Protein AF-A0AAC9VBQ7-F1 (afdb_monomer_lite)

Radius of gyration: 10.87 Å; chains: 1; bounding box: 23×21×28 Å

Structure (mmCIF, N/CA/C/O backbone):
data_AF-A0AAC9VBQ7-F1
#
_entry.id   AF-A0AAC9VBQ7-F1
#
loop_
_atom_site.group_PDB
_atom_site.id
_atom_site.type_symbol
_atom_site.label_atom_id
_atom_site.label_alt_id
_atom_site.label_comp_id
_atom_site.label_asym_id
_atom_site.label_entity_id
_atom_site.label_seq_id
_atom_site.pdbx_PDB_ins_code
_atom_site.Cartn_x
_atom_site.Cartn_y
_atom_site.Cartn_z
_atom_site.occupancy
_atom_site.B_iso_or_equiv
_atom_site.auth_seq_id
_atom_site.auth_comp_id
_atom_site.auth_asym_id
_atom_site.auth_atom_id
_atom_site.pdbx_PDB_model_num
ATOM 1 N N . MET A 1 1 ? 10.784 -0.323 -5.901 1.00 61.09 1 MET A N 1
ATOM 2 C CA . MET A 1 1 ? 10.211 -0.465 -4.546 1.00 61.09 1 MET A CA 1
ATOM 3 C C . MET A 1 1 ? 11.088 -1.398 -3.735 1.00 61.09 1 MET A C 1
ATOM 5 O O . MET A 1 1 ? 11.409 -2.477 -4.224 1.00 61.09 1 MET A O 1
ATOM 9 N N . ARG A 1 2 ? 11.530 -0.989 -2.544 1.00 69.06 2 ARG A N 1
ATOM 10 C CA . ARG A 1 2 ? 12.368 -1.833 -1.679 1.00 69.06 2 ARG A CA 1
ATOM 11 C C . ARG A 1 2 ? 11.505 -2.486 -0.593 1.00 69.06 2 ARG A C 1
ATOM 13 O O . ARG A 1 2 ? 10.934 -1.810 0.253 1.00 69.06 2 ARG A O 1
ATOM 20 N N . LEU A 1 3 ? 11.438 -3.820 -0.582 1.00 69.06 3 LEU A N 1
ATOM 21 C CA . LEU A 1 3 ? 10.635 -4.561 0.407 1.00 69.06 3 LEU A CA 1
ATOM 22 C C . LEU A 1 3 ? 11.082 -4.269 1.850 1.00 69.06 3 LEU A C 1
ATOM 24 O O . LEU A 1 3 ? 10.254 -4.072 2.731 1.00 69.06 3 LEU A O 1
ATOM 28 N N . LYS A 1 4 ? 12.394 -4.139 2.082 1.00 70.38 4 LYS A N 1
ATOM 29 C CA . LYS A 1 4 ? 12.956 -3.867 3.415 1.00 70.38 4 LYS A CA 1
ATOM 30 C C . LYS A 1 4 ? 12.550 -2.508 4.007 1.00 70.38 4 LYS A C 1
ATOM 32 O O . LYS A 1 4 ? 12.587 -2.367 5.222 1.00 70.38 4 LYS A O 1
ATOM 37 N N . THR A 1 5 ? 12.182 -1.517 3.188 1.00 77.19 5 THR A N 1
ATOM 38 C CA . THR A 1 5 ? 11.803 -0.170 3.660 1.00 77.19 5 THR A CA 1
ATOM 39 C C . THR A 1 5 ? 10.296 0.002 3.794 1.00 77.19 5 THR A C 1
ATOM 41 O O . THR A 1 5 ? 9.843 0.650 4.734 1.00 77.19 5 THR A O 1
ATOM 44 N N . ILE A 1 6 ? 9.510 -0.593 2.894 1.00 75.81 6 ILE A N 1
ATOM 45 C CA . ILE A 1 6 ? 8.047 -0.470 2.915 1.00 75.81 6 ILE A CA 1
ATOM 46 C C . ILE A 1 6 ? 7.407 -1.294 4.043 1.00 75.81 6 ILE A C 1
ATOM 48 O O . ILE A 1 6 ? 6.471 -0.819 4.675 1.00 75.81 6 ILE A O 1
ATOM 52 N N . ILE A 1 7 ? 7.930 -2.489 4.348 1.00 78.25 7 ILE A N 1
ATOM 53 C CA . ILE A 1 7 ? 7.390 -3.374 5.397 1.00 78.25 7 ILE A CA 1
ATOM 54 C C . ILE A 1 7 ? 7.351 -2.681 6.768 1.00 78.25 7 ILE A C 1
ATOM 56 O O . ILE A 1 7 ? 6.266 -2.600 7.338 1.00 78.25 7 ILE A O 1
ATOM 60 N N . PRO A 1 8 ? 8.459 -2.117 7.296 1.00 82.88 8 PRO A N 1
ATOM 61 C CA . PRO A 1 8 ? 8.416 -1.447 8.594 1.00 82.88 8 PRO A CA 1
ATOM 62 C C . PRO A 1 8 ? 7.562 -0.172 8.570 1.00 82.88 8 PRO A C 1
ATOM 64 O O . PRO A 1 8 ? 6.972 0.176 9.588 1.00 82.88 8 PRO A O 1
ATOM 67 N N . LYS A 1 9 ? 7.456 0.530 7.428 1.00 80.56 9 LYS A N 1
ATOM 68 C CA . LYS A 1 9 ? 6.534 1.672 7.284 1.00 80.56 9 LYS A CA 1
ATOM 69 C C . LYS A 1 9 ? 5.0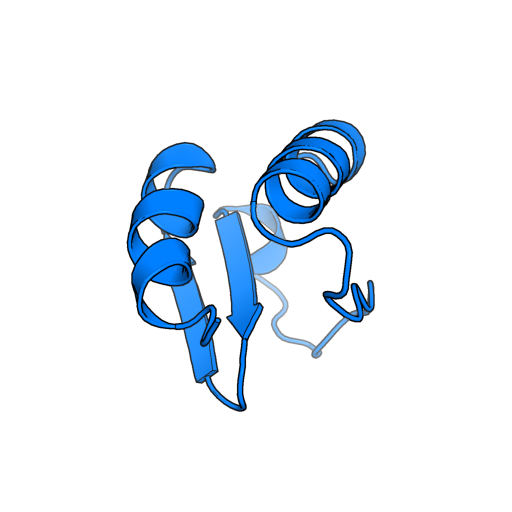69 1.220 7.380 1.00 80.56 9 LYS A C 1
ATOM 71 O O . LYS A 1 9 ? 4.292 1.872 8.065 1.00 80.56 9 LYS A O 1
ATOM 76 N N . LEU A 1 10 ? 4.708 0.106 6.738 1.00 77.62 10 LEU A N 1
ATOM 77 C CA . LEU A 1 10 ? 3.358 -0.464 6.787 1.00 77.62 10 LEU A CA 1
ATOM 78 C C . LEU A 1 10 ? 3.026 -1.029 8.173 1.00 77.62 10 LEU A C 1
ATOM 80 O O . LEU A 1 10 ? 1.966 -0.713 8.691 1.00 77.62 10 LEU A O 1
ATOM 84 N N . GLN A 1 11 ? 3.945 -1.753 8.818 1.00 79.38 11 GLN A N 1
ATOM 85 C CA . GLN A 1 11 ? 3.760 -2.245 10.194 1.00 79.38 11 GLN A CA 1
ATOM 86 C C . GLN A 1 11 ? 3.594 -1.114 11.216 1.00 79.38 11 GLN A C 1
ATOM 88 O O . GLN A 1 11 ? 2.866 -1.262 12.189 1.00 79.38 11 GLN A O 1
ATOM 93 N N . LYS A 1 12 ? 4.259 0.031 11.013 1.00 81.19 12 LYS A N 1
ATOM 94 C CA . LYS A 1 12 ? 4.051 1.220 11.856 1.00 81.19 12 LYS A CA 1
ATOM 95 C C . LYS A 1 12 ? 2.669 1.844 11.672 1.00 81.19 12 LYS A C 1
ATOM 97 O O . LYS A 1 12 ? 2.168 2.459 12.606 1.00 81.19 12 LYS A O 1
ATOM 102 N N . LEU A 1 13 ? 2.097 1.745 10.473 1.00 76.25 13 LEU A N 1
ATOM 103 C CA . LEU A 1 13 ? 0.757 2.254 10.178 1.00 76.25 13 LEU A CA 1
ATOM 104 C C . LEU A 1 13 ? -0.321 1.305 10.697 1.00 76.25 13 LEU A C 1
ATOM 106 O O . LEU A 1 13 ? -1.328 1.767 11.223 1.00 76.25 13 LEU A O 1
ATOM 110 N N . ASP A 1 14 ? -0.087 0.003 10.563 1.00 75.81 14 ASP A N 1
ATOM 111 C CA . ASP A 1 14 ? -0.963 -1.044 11.060 1.00 75.81 14 ASP A CA 1
ATOM 112 C C . ASP A 1 14 ? -0.134 -2.247 11.548 1.00 75.81 14 ASP A C 1
ATOM 114 O O . ASP A 1 14 ? 0.330 -3.058 10.737 1.00 75.81 14 ASP A O 1
ATOM 118 N N . PRO A 1 15 ? 0.074 -2.381 12.869 1.00 74.75 15 PRO A N 1
ATOM 119 C CA . PRO A 1 15 ? 0.806 -3.507 13.436 1.00 74.75 15 PRO A CA 1
ATOM 120 C C . PRO A 1 15 ? 0.027 -4.829 13.361 1.00 74.75 15 PRO A C 1
ATOM 122 O O . PRO A 1 15 ? 0.629 -5.883 13.554 1.00 74.75 15 PRO A O 1
ATOM 125 N N . ALA A 1 16 ? -1.281 -4.794 13.079 1.00 74.19 16 ALA A N 1
ATOM 126 C CA . ALA A 1 16 ? -2.126 -5.974 12.914 1.00 74.19 16 ALA A CA 1
ATOM 127 C C . ALA A 1 16 ? -2.270 -6.410 11.442 1.00 74.19 16 ALA A C 1
ATOM 129 O O . ALA A 1 16 ? -2.906 -7.428 11.162 1.00 74.19 16 ALA A O 1
ATOM 130 N N . ALA A 1 17 ? -1.676 -5.675 10.493 1.00 73.06 17 ALA A N 1
ATOM 131 C CA . ALA A 1 17 ? -1.784 -5.986 9.074 1.00 73.06 17 ALA A CA 1
ATOM 132 C C . ALA A 1 17 ? -1.071 -7.298 8.698 1.00 73.06 17 ALA A C 1
ATOM 134 O O . ALA A 1 17 ? 0.128 -7.476 8.926 1.00 73.06 17 ALA A O 1
ATOM 135 N N . ASP A 1 18 ? -1.793 -8.186 8.010 1.00 75.06 18 ASP A N 1
ATOM 136 C CA . ASP A 1 18 ? -1.249 -9.410 7.411 1.00 75.06 18 ASP A CA 1
ATOM 137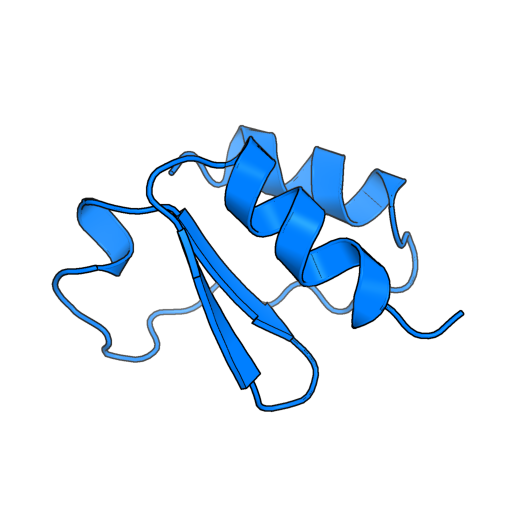 C C . ASP A 1 18 ? -0.455 -9.076 6.133 1.00 75.06 18 ASP A C 1
ATOM 139 O O . ASP A 1 18 ? -0.993 -8.993 5.024 1.00 75.06 18 ASP A O 1
ATOM 143 N N . ILE A 1 19 ? 0.851 -8.829 6.279 1.00 76.94 19 ILE A N 1
ATOM 144 C CA . ILE A 1 19 ? 1.730 -8.482 5.154 1.00 76.94 19 ILE A CA 1
ATOM 145 C C . ILE A 1 19 ? 2.202 -9.758 4.453 1.00 76.94 19 ILE A C 1
ATOM 147 O O . ILE A 1 19 ? 3.176 -10.396 4.853 1.00 76.94 19 ILE A O 1
ATOM 151 N N . LYS A 1 20 ? 1.551 -10.093 3.338 1.00 75.19 20 LYS A N 1
ATOM 152 C CA . LYS A 1 20 ? 1.968 -11.190 2.457 1.00 75.19 20 LYS A CA 1
ATOM 153 C C . LYS A 1 20 ? 2.805 -10.684 1.290 1.00 75.19 20 LYS A C 1
ATOM 155 O O . LYS A 1 20 ? 2.340 -9.907 0.458 1.00 75.19 20 LYS A O 1
ATOM 160 N N . ILE A 1 21 ? 4.039 -11.176 1.203 1.00 74.50 21 ILE A N 1
ATOM 161 C CA . ILE A 1 21 ? 4.948 -10.914 0.084 1.00 74.50 21 ILE A CA 1
ATOM 162 C C . ILE A 1 21 ? 4.810 -12.067 -0.906 1.00 74.50 21 ILE A C 1
ATOM 164 O O . ILE A 1 21 ? 5.069 -13.218 -0.569 1.00 74.50 21 ILE A O 1
ATOM 168 N N . GLY A 1 22 ? 4.412 -11.766 -2.137 1.00 73.50 22 GLY A N 1
ATOM 169 C CA . GLY A 1 22 ? 4.296 -12.774 -3.182 1.00 73.50 2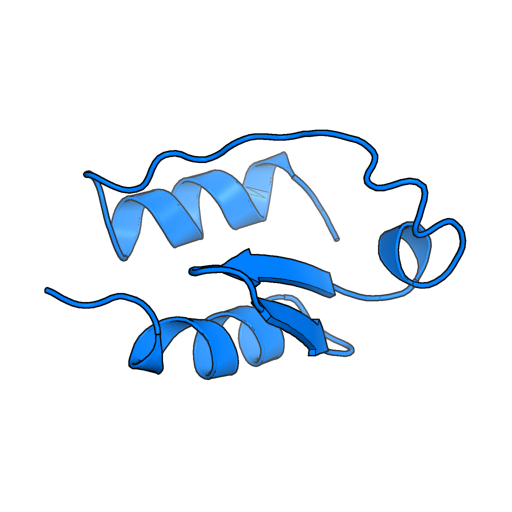2 GLY A CA 1
ATOM 170 C C . GLY A 1 22 ? 4.190 -12.155 -4.566 1.00 73.50 22 GLY A C 1
ATOM 171 O O . GLY A 1 22 ? 3.776 -11.005 -4.723 1.00 73.50 22 GLY A O 1
ATOM 172 N N . CYS A 1 23 ? 4.558 -12.928 -5.584 1.00 69.25 23 CYS A N 1
ATOM 173 C CA . CYS A 1 23 ? 4.337 -12.534 -6.967 1.00 69.25 23 CYS A CA 1
ATOM 174 C C . CYS A 1 23 ? 2.859 -12.742 -7.310 1.00 69.25 23 CYS A C 1
ATOM 176 O O . CYS A 1 23 ? 2.364 -13.865 -7.300 1.00 69.25 23 CYS A O 1
ATOM 178 N N . LYS A 1 24 ? 2.142 -11.665 -7.637 1.00 70.00 24 LYS A N 1
ATOM 179 C CA . LYS A 1 24 ? 0.769 -11.737 -8.168 1.00 70.00 24 LYS A CA 1
ATOM 180 C C . LYS A 1 24 ? 0.734 -11.884 -9.696 1.00 70.00 24 LYS A C 1
ATOM 182 O O . LYS A 1 24 ? -0.246 -11.494 -10.317 1.00 70.00 24 LYS A O 1
ATOM 187 N N . SER A 1 25 ? 1.828 -12.356 -10.303 1.00 66.50 25 SER A N 1
ATOM 188 C CA . SER A 1 25 ? 2.050 -12.374 -11.760 1.00 66.50 25 SER A CA 1
ATOM 189 C C . SER A 1 25 ? 1.827 -11.014 -12.436 1.00 66.50 25 SER A C 1
ATOM 191 O O . SER A 1 25 ? 1.607 -10.928 -13.640 1.00 66.50 25 SER A O 1
ATOM 193 N N . TYR A 1 26 ? 1.922 -9.925 -11.664 1.00 66.75 26 TYR A N 1
ATOM 194 C CA . TYR A 1 26 ? 1.810 -8.552 -12.150 1.00 66.75 26 TYR A CA 1
ATOM 195 C C . TYR A 1 26 ? 3.195 -8.054 -12.590 1.00 66.75 26 TYR A C 1
ATOM 197 O O . TYR A 1 26 ? 3.778 -7.106 -12.051 1.00 66.75 26 TYR A O 1
ATOM 205 N N . CYS A 1 27 ? 3.761 -8.806 -13.535 1.00 57.69 27 CYS A N 1
ATOM 206 C CA . CYS A 1 27 ? 5.111 -8.656 -14.053 1.00 57.69 27 CYS A CA 1
ATOM 207 C C . CYS A 1 27 ? 5.188 -7.372 -14.894 1.00 57.69 27 CYS A C 1
ATOM 209 O O . CYS A 1 27 ? 4.536 -7.254 -15.926 1.00 57.69 27 CYS A O 1
ATOM 211 N N . GLY A 1 28 ? 5.952 -6.382 -14.422 1.00 64.12 28 GLY A N 1
ATOM 212 C CA . GLY A 1 28 ? 6.106 -5.067 -15.060 1.00 64.12 28 GLY A CA 1
ATOM 213 C C . GLY A 1 28 ? 6.012 -3.924 -14.043 1.00 64.12 28 GLY A C 1
ATOM 214 O O . GLY A 1 28 ? 7.045 -3.408 -13.603 1.00 64.12 28 GLY A O 1
ATOM 215 N N . PRO A 1 29 ? 4.804 -3.541 -13.601 1.00 61.94 29 PRO A N 1
ATOM 216 C CA . PRO A 1 29 ? 4.604 -2.512 -12.578 1.00 61.94 29 PRO A CA 1
ATOM 217 C C . PRO A 1 29 ? 5.242 -2.865 -11.225 1.00 61.94 29 PRO A C 1
ATOM 219 O O . PRO A 1 29 ? 5.719 -1.955 -10.557 1.00 61.94 29 PRO A O 1
ATOM 222 N N . CYS A 1 30 ? 5.358 -4.151 -10.867 1.00 58.66 30 CYS A N 1
ATOM 223 C CA . CYS A 1 30 ? 6.032 -4.598 -9.638 1.00 58.66 30 CYS A CA 1
ATOM 224 C C . CYS A 1 30 ? 7.533 -4.231 -9.580 1.00 58.66 30 CYS A C 1
ATOM 226 O O . CYS A 1 30 ? 8.089 -4.079 -8.494 1.00 58.66 30 CYS A O 1
ATOM 228 N N . GLY A 1 31 ? 8.199 -4.094 -10.734 1.00 59.84 31 GLY A N 1
ATOM 229 C CA . GLY A 1 31 ? 9.620 -3.728 -10.810 1.00 59.84 31 GLY A CA 1
ATOM 230 C C . GLY A 1 31 ? 9.858 -2.226 -10.986 1.00 59.84 31 GLY A C 1
ATOM 231 O O . GLY A 1 31 ? 10.857 -1.700 -10.500 1.00 59.84 31 GLY A O 1
ATOM 232 N N . LYS A 1 32 ? 8.934 -1.524 -11.657 1.00 63.75 32 LYS A N 1
ATOM 233 C CA . LYS A 1 32 ? 9.088 -0.105 -12.028 1.00 63.75 32 LYS A CA 1
ATOM 234 C C . LYS A 1 32 ? 8.401 0.880 -11.080 1.00 63.75 32 LYS A C 1
ATOM 236 O O . LYS A 1 32 ? 8.748 2.054 -11.091 1.00 63.75 32 LYS A O 1
ATOM 241 N N . ARG A 1 33 ? 7.400 0.443 -10.313 1.00 69.44 33 ARG A N 1
ATOM 242 C CA . ARG A 1 33 ? 6.535 1.304 -9.494 1.00 69.44 33 ARG A CA 1
ATOM 243 C C . ARG A 1 33 ? 6.290 0.657 -8.137 1.00 69.44 33 ARG A C 1
ATOM 245 O O . ARG A 1 33 ? 6.512 -0.541 -7.963 1.00 69.44 33 ARG A O 1
ATOM 252 N N . ALA A 1 34 ? 5.884 1.452 -7.157 1.00 77.44 34 ALA A N 1
ATOM 253 C CA . ALA A 1 34 ? 5.443 0.899 -5.893 1.00 77.44 34 ALA A CA 1
ATOM 254 C C . ALA A 1 34 ? 4.048 0.281 -6.066 1.00 77.44 34 ALA A C 1
ATOM 256 O O . ALA A 1 34 ? 3.177 0.852 -6.724 1.00 77.44 34 ALA A O 1
ATOM 257 N N . PHE A 1 35 ? 3.856 -0.912 -5.509 1.00 79.75 35 PHE A N 1
ATOM 258 C CA . PHE A 1 35 ? 2.651 -1.713 -5.651 1.00 79.75 35 PHE A CA 1
ATOM 259 C C . PHE A 1 35 ? 2.279 -2.333 -4.301 1.00 79.75 35 PHE A C 1
ATOM 261 O O . PHE A 1 35 ? 3.104 -2.992 -3.669 1.00 79.75 35 PHE A O 1
ATOM 268 N N . VAL A 1 36 ? 1.037 -2.125 -3.867 1.00 82.62 36 VAL A N 1
ATOM 269 C CA . VAL A 1 36 ? 0.463 -2.688 -2.641 1.00 82.62 36 VAL A CA 1
ATOM 270 C C . VAL A 1 36 ? -0.915 -3.252 -2.955 1.00 82.62 36 VAL A C 1
ATOM 272 O O . VAL A 1 36 ? -1.702 -2.654 -3.687 1.00 82.62 36 VAL A O 1
ATOM 275 N N . PHE A 1 37 ? -1.211 -4.413 -2.382 1.00 81.00 37 PHE A N 1
ATOM 276 C CA . PHE A 1 37 ? -2.529 -5.025 -2.439 1.00 81.00 37 PHE A CA 1
ATOM 277 C C . PHE A 1 37 ? -3.174 -4.946 -1.055 1.00 81.00 37 PHE A C 1
ATOM 279 O O . PHE A 1 37 ? -2.640 -5.515 -0.107 1.00 81.00 37 PHE A O 1
ATOM 286 N N . ILE A 1 38 ? -4.298 -4.240 -0.934 1.00 81.62 38 ILE A N 1
ATOM 287 C CA . ILE A 1 38 ? -5.016 -4.055 0.335 1.00 81.62 38 ILE A CA 1
ATOM 288 C C . ILE A 1 38 ? -6.514 -4.280 0.133 1.00 81.62 38 ILE A C 1
ATOM 290 O O . ILE A 1 38 ? -7.102 -3.740 -0.801 1.00 81.62 38 ILE A O 1
ATOM 294 N N . ASN A 1 39 ? -7.137 -5.093 0.993 1.00 76.12 39 ASN A N 1
ATOM 295 C CA . ASN A 1 39 ? -8.587 -5.340 1.003 1.00 76.12 39 ASN A CA 1
ATOM 296 C C . ASN A 1 39 ? -9.189 -5.698 -0.372 1.00 76.12 39 ASN A C 1
ATOM 298 O O . ASN A 1 39 ? -10.249 -5.204 -0.750 1.00 76.12 39 ASN A O 1
ATOM 302 N N . GLY A 1 40 ? -8.493 -6.529 -1.157 1.00 78.69 40 GLY A N 1
ATOM 303 C CA . GLY A 1 40 ? -8.957 -6.932 -2.490 1.00 78.69 40 GLY A CA 1
ATOM 304 C C . GLY A 1 40 ? -8.626 -5.945 -3.614 1.00 78.69 40 GLY A C 1
ATOM 305 O O . GLY A 1 40 ? -8.972 -6.200 -4.766 1.00 78.69 40 GLY A O 1
ATOM 306 N N . ARG A 1 41 ? -7.954 -4.826 -3.316 1.00 81.12 41 ARG A N 1
ATOM 307 C CA . ARG A 1 41 ? -7.635 -3.769 -4.282 1.00 81.12 41 ARG A CA 1
ATOM 308 C C . ARG A 1 41 ? -6.147 -3.673 -4.570 1.00 81.12 41 ARG A C 1
ATOM 310 O O . ARG A 1 41 ? -5.307 -3.746 -3.679 1.00 81.12 41 ARG A O 1
ATOM 317 N N . TYR A 1 42 ? -5.853 -3.447 -5.843 1.00 82.50 42 TYR A N 1
ATOM 318 C CA . TYR A 1 42 ? -4.519 -3.238 -6.386 1.00 82.50 42 TYR A CA 1
ATOM 319 C C . TYR A 1 42 ? -4.225 -1.735 -6.398 1.00 82.50 42 TYR A C 1
ATOM 321 O O . TYR A 1 42 ? -4.848 -0.990 -7.152 1.00 82.50 42 TYR A O 1
ATOM 329 N N . ILE A 1 43 ? -3.288 -1.278 -5.570 1.00 83.56 43 ILE A N 1
ATOM 330 C CA . ILE A 1 43 ? -2.859 0.121 -5.511 1.00 83.56 43 ILE A CA 1
ATOM 331 C C . ILE A 1 43 ? -1.436 0.201 -6.046 1.00 83.56 43 ILE A C 1
ATOM 333 O O . ILE A 1 43 ? -0.518 -0.412 -5.508 1.00 83.56 43 ILE A O 1
ATOM 337 N N . ALA A 1 44 ? -1.250 0.974 -7.111 1.00 82.94 44 ALA A N 1
ATOM 338 C CA . ALA A 1 44 ? 0.061 1.261 -7.672 1.00 82.94 44 ALA A CA 1
ATOM 339 C C . ALA A 1 44 ? 0.296 2.773 -7.711 1.00 82.94 44 ALA A C 1
ATOM 341 O O . ALA A 1 44 ? -0.606 3.541 -8.059 1.00 82.94 44 ALA A O 1
ATOM 342 N N . ALA A 1 45 ? 1.511 3.203 -7.388 1.00 83.25 45 ALA A N 1
ATOM 343 C CA . ALA A 1 45 ? 1.940 4.586 -7.552 1.00 83.25 45 ALA A CA 1
ATOM 344 C C . ALA A 1 45 ? 3.430 4.650 -7.940 1.00 83.25 45 ALA A C 1
ATOM 346 O O . ALA A 1 45 ? 4.162 3.676 -7.744 1.00 83.25 45 ALA A O 1
ATOM 347 N N . PRO A 1 46 ? 3.882 5.762 -8.545 1.00 80.56 46 PRO A N 1
ATOM 348 C CA . PRO A 1 46 ? 5.273 5.931 -8.959 1.00 80.56 46 PRO A CA 1
ATOM 349 C C . PRO A 1 46 ? 6.257 5.771 -7.795 1.00 80.56 46 PRO A C 1
ATOM 351 O O . PRO A 1 46 ? 7.288 5.116 -7.957 1.00 80.56 46 PRO A O 1
ATOM 354 N N . THR A 1 47 ? 5.918 6.315 -6.624 1.00 83.06 47 THR A N 1
ATOM 355 C CA . THR A 1 47 ? 6.783 6.339 -5.437 1.00 83.06 47 THR A CA 1
ATOM 356 C C . THR A 1 47 ? 6.208 5.546 -4.259 1.00 83.06 47 THR A C 1
ATOM 358 O O . THR A 1 47 ? 5.007 5.283 -4.183 1.00 83.06 47 THR A O 1
ATOM 361 N N . GLU A 1 48 ? 7.079 5.137 -3.328 1.00 78.00 48 GLU A N 1
ATOM 362 C CA . GLU A 1 48 ? 6.675 4.417 -2.108 1.00 78.00 48 GLU A CA 1
ATOM 363 C C . GLU A 1 48 ? 5.754 5.271 -1.225 1.00 78.00 48 GLU A C 1
ATOM 365 O O . GLU A 1 48 ? 4.766 4.758 -0.702 1.00 78.00 48 GLU A O 1
ATOM 370 N N . ASP A 1 49 ? 6.039 6.567 -1.100 1.00 83.12 49 ASP A N 1
ATOM 371 C CA . ASP A 1 49 ? 5.274 7.471 -0.241 1.00 83.12 49 ASP A CA 1
ATOM 372 C C . ASP A 1 49 ? 3.870 7.743 -0.807 1.00 83.12 49 ASP A C 1
ATOM 374 O O . ASP A 1 49 ? 2.898 7.662 -0.059 1.00 83.12 49 ASP A O 1
ATOM 378 N N . GLU A 1 50 ? 3.719 7.914 -2.127 1.00 84.44 50 GLU A N 1
ATOM 379 C CA . GLU A 1 50 ? 2.396 8.038 -2.763 1.00 84.44 50 GLU A CA 1
ATOM 380 C C . GLU A 1 50 ? 1.543 6.772 -2.619 1.00 84.44 50 GLU A C 1
ATOM 382 O O . GLU A 1 50 ? 0.324 6.855 -2.450 1.00 84.44 50 GLU A O 1
ATOM 387 N N . VAL A 1 51 ? 2.151 5.582 -2.700 1.00 85.88 51 VAL A N 1
ATOM 388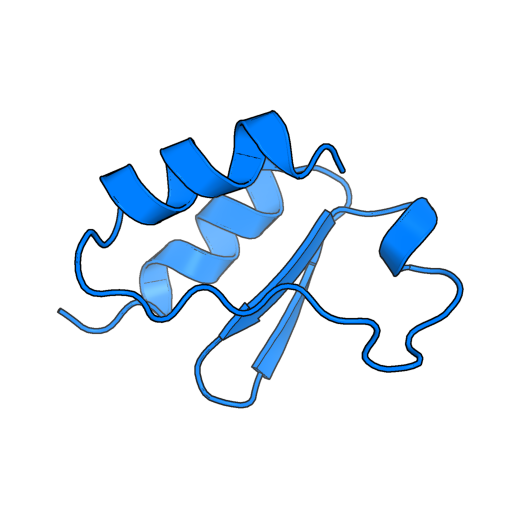 C CA . VAL A 1 51 ? 1.412 4.336 -2.450 1.00 85.88 51 VAL A CA 1
ATOM 389 C C . VAL A 1 51 ? 0.943 4.287 -1.009 1.00 85.88 51 VAL A C 1
ATOM 391 O O . VAL A 1 51 ? -0.209 3.942 -0.772 1.00 85.88 51 VAL A O 1
ATOM 394 N N . ILE A 1 52 ? 1.797 4.655 -0.055 1.00 83.19 52 ILE A N 1
ATOM 395 C CA . ILE A 1 52 ? 1.431 4.682 1.361 1.00 83.19 52 ILE A CA 1
ATOM 396 C C . ILE A 1 52 ? 0.272 5.653 1.599 1.00 83.19 52 ILE A C 1
ATOM 398 O O . ILE A 1 52 ? -0.701 5.275 2.243 1.00 83.19 52 ILE A O 1
ATOM 402 N N . GLU A 1 53 ? 0.328 6.863 1.044 1.00 86.81 53 GLU A N 1
ATOM 403 C CA . GLU A 1 53 ? -0.752 7.855 1.131 1.00 86.81 53 GLU A CA 1
ATOM 404 C C . GLU A 1 53 ? -2.078 7.301 0.606 1.00 86.81 53 GLU A C 1
ATOM 406 O O . GLU A 1 53 ? -3.116 7.450 1.248 1.00 86.81 53 GLU A O 1
ATOM 411 N N . LYS A 1 54 ? -2.034 6.591 -0.527 1.00 85.31 54 LYS A N 1
ATOM 412 C CA . LYS A 1 54 ? -3.209 5.930 -1.100 1.00 85.31 54 LYS A CA 1
ATOM 413 C C . LYS A 1 54 ? -3.675 4.731 -0.288 1.00 85.31 54 LYS A C 1
ATOM 415 O O . LYS A 1 54 ? -4.859 4.437 -0.330 1.00 85.31 54 LYS A O 1
ATOM 420 N N . VAL A 1 55 ? -2.786 4.037 0.419 1.00 85.12 55 VAL A N 1
ATOM 421 C CA . VAL A 1 55 ? -3.096 2.856 1.242 1.00 85.12 55 VAL A CA 1
ATOM 422 C C . VAL A 1 55 ? -3.698 3.248 2.595 1.00 85.12 55 VAL A C 1
ATOM 424 O O . VAL A 1 55 ? -4.621 2.569 3.038 1.00 85.12 55 VAL A O 1
ATOM 427 N N . LYS A 1 56 ? -3.252 4.354 3.212 1.00 82.25 56 LYS A N 1
ATOM 428 C CA . LYS A 1 56 ? -3.764 4.889 4.494 1.00 82.25 56 LYS A CA 1
ATOM 429 C C . LYS A 1 56 ? -5.300 4.846 4.633 1.00 82.25 56 LYS A C 1
ATOM 431 O O . LYS A 1 56 ? -5.756 4.294 5.626 1.00 82.25 56 LYS A O 1
ATOM 436 N N . PRO A 1 57 ? -6.116 5.355 3.684 1.00 83.12 57 PRO A N 1
ATOM 437 C CA . PRO A 1 57 ? -7.578 5.332 3.819 1.00 83.12 57 PRO A CA 1
ATOM 438 C C . PRO A 1 57 ? -8.199 3.930 3.727 1.00 83.12 57 PRO A C 1
ATOM 440 O O . PRO A 1 57 ? -9.362 3.754 4.084 1.00 83.12 57 PRO A O 1
ATOM 443 N N . TYR A 1 58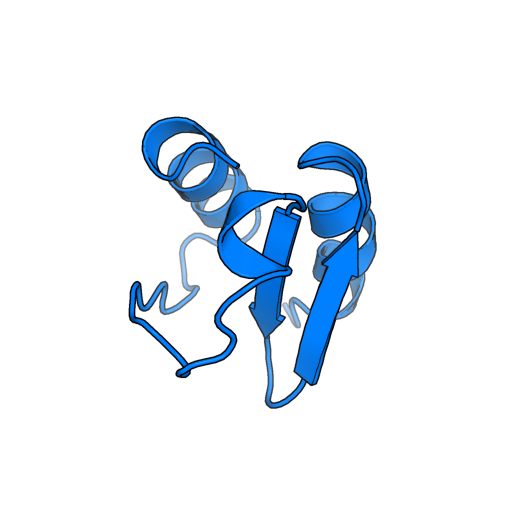 ? -7.466 2.933 3.226 1.00 80.12 58 TYR A N 1
ATOM 444 C CA . TYR A 1 58 ? -7.951 1.556 3.113 1.00 80.12 58 TYR A CA 1
ATOM 445 C C . TYR A 1 58 ? -7.578 0.682 4.306 1.00 80.12 58 TYR A C 1
ATOM 447 O O . TYR A 1 58 ? -8.141 -0.403 4.437 1.00 80.12 58 TYR A O 1
ATOM 455 N N . ILE A 1 59 ? -6.664 1.134 5.163 1.00 77.12 59 ILE A N 1
ATOM 456 C CA . ILE A 1 59 ? -6.393 0.512 6.457 1.00 77.12 59 ILE A CA 1
ATOM 457 C C . ILE A 1 59 ? -7.570 0.889 7.365 1.00 77.12 59 ILE A C 1
ATOM 459 O O . ILE A 1 59 ? -7.654 2.011 7.863 1.00 77.12 59 ILE A O 1
ATOM 463 N N . LYS A 1 60 ? -8.544 -0.018 7.503 1.00 64.06 60 LYS A N 1
ATOM 464 C CA . LYS A 1 60 ? -9.644 0.158 8.457 1.00 64.06 60 LYS A CA 1
ATOM 465 C C . LYS A 1 60 ? -9.110 -0.137 9.856 1.00 64.06 60 LYS A C 1
ATOM 467 O O . LYS A 1 60 ? -8.538 -1.201 10.063 1.00 64.06 60 LYS A O 1
ATOM 472 N N . LYS A 1 61 ?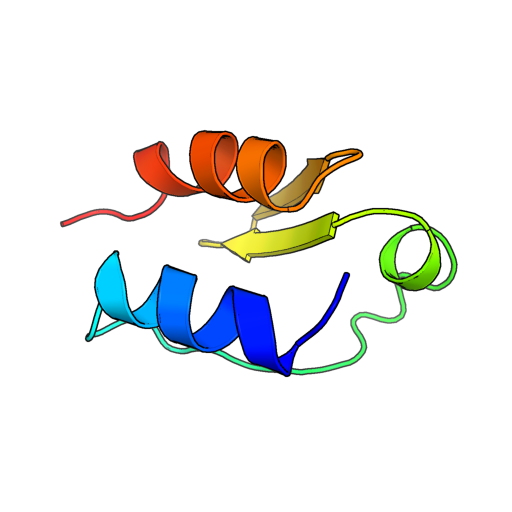 -9.280 0.829 10.756 1.00 55.31 61 LYS A N 1
ATOM 473 C CA . LYS A 1 61 ? -8.962 0.719 12.181 1.00 55.31 61 LYS A CA 1
ATOM 474 C C . LYS A 1 61 ? -9.936 -0.214 12.896 1.00 55.31 61 LYS A C 1
ATOM 476 O O . LYS A 1 61 ? -11.109 -0.256 12.453 1.00 55.31 61 LYS A O 1
#

Foldseek 3Di:
DDPVPLVVVVCVLPVPDPDDDDCPVPPDQVVQWDWDDAPNDIATDRDSVVSVVVCNVRPDD

Sequence (61 aa):
MRLKTIIPKLQKLDPAADIKIGCKSYCGPCGKRAFVFINGRYIAAPTEDEVIEKVKPYIKK

Secondary structure (DSSP, 8-state):
--HHHHHHHHHHH-TT--------S-TTHHHHSEEEEETTEEEEESSHHHHHHHHGGGS--

pLDDT: mean 75.54, std 7.92, range [55.31, 86.81]